Protein AF-A0A9E2VJG4-F1 (afdb_monomer_lite)

Sequence (140 aa):
AIGATWQNNDQSVTFNGAYYEPKDIEEYDPAISARANEEIAQCLAGILQCEISGKPFRILPRELEYYIRHKIQIPRRHADQRHLDRLAKLNQMRLYHRQCMCEESEHGHPGRCKNEFETTYSPERPEKVYCEGCYQKEMI

Secondary structure (DSSP, 8-state):
---PPP----------S-B-----GGGG-TTT-TTHHHHHHHHHHSBEEPTTT--EE---HHHHHHHHHHTPPPPSS-HHHHHHHHHHHSPPS--EEEE-----GGGSSSSS---EEEESS-TTS------HHHHHHH--

Radius of gyration: 25.4 Å; chains: 1; bounding box: 66×21×69 Å

Structure (mmCIF, N/CA/C/O backbone):
data_AF-A0A9E2VJG4-F1
#
_entry.id   AF-A0A9E2VJG4-F1
#
loop_
_atom_site.group_PDB
_atom_site.id
_atom_site.type_symbol
_atom_site.label_atom_id
_atom_site.label_alt_id
_atom_site.label_comp_id
_atom_site.label_asym_id
_atom_site.label_entity_id
_atom_site.label_seq_id
_atom_site.pdbx_PDB_ins_code
_atom_site.Cartn_x
_atom_site.Cartn_y
_atom_site.Cartn_z
_atom_site.occupancy
_atom_site.B_iso_or_equiv
_atom_site.auth_seq_id
_atom_site.auth_comp_id
_atom_site.auth_asym_id
_atom_site.auth_atom_id
_atom_site.pdbx_PDB_model_num
ATOM 1 N N . ALA A 1 1 ? -41.286 6.283 -24.542 1.00 50.28 1 ALA A N 1
ATOM 2 C CA . ALA A 1 1 ? -40.467 6.134 -23.325 1.00 50.28 1 ALA A CA 1
ATOM 3 C C . ALA A 1 1 ? -39.003 6.143 -23.742 1.00 50.28 1 ALA A C 1
ATOM 5 O O . ALA A 1 1 ? -38.571 5.217 -24.415 1.00 50.28 1 ALA A O 1
ATOM 6 N N . ILE A 1 2 ? -38.283 7.229 -23.459 1.00 51.19 2 ILE A N 1
ATOM 7 C CA . ILE A 1 2 ? -36.860 7.380 -23.798 1.00 51.19 2 ILE A CA 1
ATOM 8 C C . ILE A 1 2 ? -36.078 6.725 -22.654 1.00 51.19 2 ILE A C 1
ATOM 10 O O . ILE A 1 2 ? -35.731 7.382 -21.680 1.00 51.19 2 ILE A O 1
ATOM 14 N N . GLY A 1 3 ? -35.934 5.402 -22.704 1.00 56.22 3 GLY A N 1
ATOM 15 C CA . GLY A 1 3 ? -35.221 4.625 -21.691 1.00 56.22 3 GLY A CA 1
ATOM 16 C C . GLY A 1 3 ? -33.911 4.113 -22.266 1.00 56.22 3 GLY A C 1
ATOM 17 O O . GLY A 1 3 ? -33.919 3.147 -23.022 1.00 56.22 3 GLY A O 1
ATOM 18 N N . ALA A 1 4 ? -32.796 4.759 -21.933 1.00 69.75 4 ALA A N 1
ATOM 19 C CA . ALA A 1 4 ? -31.484 4.192 -22.211 1.00 69.75 4 ALA A CA 1
ATOM 20 C C . ALA A 1 4 ? -31.241 3.019 -21.246 1.00 69.75 4 ALA A C 1
ATOM 22 O O . ALA A 1 4 ? -31.274 3.192 -20.029 1.00 69.75 4 ALA A O 1
ATOM 23 N N . THR A 1 5 ? -31.023 1.821 -21.783 1.00 68.81 5 THR A N 1
ATOM 24 C CA . THR A 1 5 ? -30.572 0.650 -21.021 1.00 68.81 5 THR A CA 1
ATOM 25 C C . THR A 1 5 ? -29.056 0.695 -20.876 1.00 68.81 5 THR A C 1
ATOM 27 O O . THR A 1 5 ? -28.357 0.935 -21.863 1.00 68.81 5 THR A O 1
ATOM 30 N N . TRP A 1 6 ? -28.540 0.443 -19.671 1.00 71.19 6 TRP A N 1
ATOM 31 C CA . TRP A 1 6 ? -27.102 0.293 -19.441 1.00 71.19 6 TRP A CA 1
ATOM 32 C C . TRP A 1 6 ? -26.531 -0.776 -20.379 1.00 71.19 6 TRP A C 1
ATOM 34 O O . TRP A 1 6 ? -27.042 -1.895 -20.443 1.00 71.19 6 TRP A O 1
ATOM 44 N N . GLN A 1 7 ? -25.492 -0.425 -21.136 1.00 67.12 7 GLN A N 1
ATOM 45 C CA . GLN A 1 7 ? -24.772 -1.396 -21.949 1.00 67.12 7 GLN A CA 1
ATOM 46 C C . GLN A 1 7 ? -23.822 -2.173 -21.038 1.00 67.12 7 GLN A C 1
ATOM 48 O O . GLN A 1 7 ? -22.851 -1.616 -20.541 1.00 67.12 7 GLN A O 1
ATOM 53 N N . ASN A 1 8 ? -24.077 -3.469 -20.858 1.00 65.50 8 ASN A N 1
ATOM 54 C CA . ASN A 1 8 ? -23.182 -4.390 -20.145 1.00 65.50 8 ASN A CA 1
ATOM 55 C C . ASN A 1 8 ? -21.961 -4.802 -20.990 1.00 65.50 8 ASN A C 1
ATOM 57 O O . ASN A 1 8 ? -21.394 -5.868 -20.766 1.00 65.50 8 ASN A O 1
ATOM 61 N N . ASN A 1 9 ? -21.600 -4.024 -22.014 1.00 62.72 9 ASN A N 1
ATOM 62 C CA . ASN A 1 9 ? -20.463 -4.371 -22.851 1.00 62.72 9 ASN A CA 1
ATOM 63 C C . ASN A 1 9 ? -19.178 -4.012 -22.103 1.00 62.72 9 ASN A C 1
ATOM 65 O O . ASN A 1 9 ? -19.020 -2.868 -21.672 1.00 62.72 9 ASN A O 1
ATOM 69 N N . ASP A 1 10 ? -18.280 -4.981 -21.949 1.00 60.22 10 ASP A N 1
ATOM 70 C CA . ASP A 1 10 ? -16.974 -4.755 -21.343 1.00 60.22 10 ASP A CA 1
ATOM 71 C C . ASP A 1 10 ? -16.143 -3.886 -22.298 1.00 60.22 10 ASP A C 1
ATOM 73 O O . ASP A 1 10 ? -15.583 -4.364 -23.279 1.00 60.22 10 ASP A O 1
ATOM 77 N N . GLN A 1 11 ? -16.103 -2.575 -22.047 1.00 62.44 11 GLN A N 1
ATOM 78 C CA . GLN A 1 11 ? -15.260 -1.621 -22.780 1.00 62.44 11 GLN A CA 1
ATOM 79 C C . GLN A 1 11 ? -13.803 -1.680 -22.293 1.00 62.44 11 GLN A C 1
ATOM 81 O O . GLN A 1 11 ? -13.097 -0.667 -22.291 1.00 62.44 11 GLN A O 1
ATOM 86 N N . SER A 1 12 ? -13.353 -2.842 -21.816 1.00 64.31 12 SER A N 1
ATOM 87 C CA . SER A 1 12 ? -11.988 -3.008 -21.349 1.00 64.31 12 SER A CA 1
ATOM 88 C C . SER A 1 12 ? -11.013 -2.778 -22.504 1.00 64.31 12 SER A C 1
ATOM 90 O O . SER A 1 12 ? -11.211 -3.205 -23.642 1.00 64.31 12 SER A O 1
ATOM 92 N N . VAL A 1 13 ? -9.948 -2.032 -22.217 1.00 70.56 13 VAL A N 1
ATOM 93 C CA . VAL A 1 13 ? -8.903 -1.758 -23.201 1.00 70.56 13 VAL A CA 1
ATOM 94 C C . VAL A 1 13 ? -8.193 -3.073 -23.508 1.00 70.56 13 VAL A C 1
ATOM 96 O O . VAL A 1 13 ? -7.526 -3.644 -22.646 1.00 70.56 13 VAL A O 1
ATOM 99 N N . THR A 1 14 ? -8.317 -3.557 -24.741 1.00 70.44 14 THR A N 1
ATOM 100 C CA . THR A 1 14 ? -7.569 -4.727 -25.202 1.00 70.44 14 THR A CA 1
ATOM 101 C C . THR A 1 14 ? -6.122 -4.328 -25.458 1.00 70.44 14 THR A C 1
ATOM 103 O O . THR A 1 14 ? -5.835 -3.521 -26.347 1.00 70.44 14 THR A O 1
ATOM 106 N N . PHE A 1 15 ? -5.195 -4.888 -24.686 1.00 75.31 15 PHE A N 1
ATOM 107 C CA . PHE A 1 15 ? -3.769 -4.690 -24.906 1.00 75.31 15 PHE A CA 1
ATOM 108 C C . PHE A 1 15 ? -3.250 -5.744 -25.883 1.00 75.31 15 PHE A C 1
ATOM 110 O O . PHE A 1 15 ? -3.295 -6.935 -25.596 1.00 75.31 15 PHE A O 1
ATOM 117 N N . ASN A 1 16 ? -2.714 -5.293 -27.014 1.00 76.56 16 ASN A N 1
ATOM 118 C CA . ASN A 1 16 ? -2.006 -6.151 -27.960 1.00 76.56 16 ASN A CA 1
ATOM 119 C C . ASN A 1 16 ? -0.495 -5.967 -27.750 1.00 76.56 16 ASN A C 1
ATOM 121 O O . ASN A 1 16 ? -0.009 -4.831 -27.784 1.00 76.56 16 ASN A O 1
ATOM 125 N N . GLY A 1 17 ? 0.244 -7.053 -27.507 1.00 79.94 17 GLY A N 1
ATOM 126 C CA . GLY A 1 17 ? 1.702 -7.017 -27.353 1.00 79.94 17 GLY A CA 1
ATOM 127 C C . GLY A 1 17 ? 2.278 -8.195 -26.567 1.00 79.94 17 GLY A C 1
ATOM 128 O O . GLY A 1 17 ? 1.542 -9.054 -26.086 1.00 79.94 17 GLY A O 1
ATOM 129 N N . ALA A 1 18 ? 3.606 -8.221 -26.446 1.00 87.00 18 ALA A N 1
ATOM 130 C CA . ALA A 1 18 ? 4.310 -9.194 -25.620 1.00 87.00 18 ALA A CA 1
ATOM 131 C C . ALA A 1 18 ? 4.220 -8.823 -24.133 1.00 87.00 18 ALA A C 1
ATOM 133 O O . ALA A 1 18 ? 4.273 -7.642 -23.766 1.00 87.00 18 ALA A O 1
ATOM 134 N N . TYR A 1 19 ? 4.108 -9.845 -23.285 1.00 90.31 19 TYR A N 1
ATOM 135 C CA . TYR A 1 19 ? 4.235 -9.672 -21.846 1.00 90.31 19 TYR A CA 1
ATOM 136 C C . TYR A 1 19 ? 5.697 -9.438 -21.472 1.00 90.31 19 TYR A C 1
ATOM 138 O O . TYR A 1 19 ? 6.599 -10.061 -22.033 1.00 90.31 19 TYR A O 1
ATOM 146 N N . TYR A 1 20 ? 5.912 -8.528 -20.533 1.00 91.38 20 TYR A N 1
ATOM 147 C CA . TYR A 1 20 ? 7.212 -8.216 -19.963 1.00 91.38 20 TYR A CA 1
ATOM 148 C C . TYR A 1 20 ? 7.180 -8.533 -18.471 1.00 91.38 20 TYR A C 1
ATOM 150 O O . TYR A 1 20 ? 6.199 -8.226 -17.793 1.00 91.38 20 TYR A O 1
ATOM 158 N N . GLU A 1 21 ? 8.247 -9.140 -17.963 1.00 90.62 21 GLU A N 1
ATOM 159 C CA . GLU A 1 21 ? 8.424 -9.364 -16.532 1.00 90.62 21 GLU A CA 1
ATOM 160 C C . GLU A 1 21 ? 9.332 -8.267 -15.968 1.00 90.62 21 GLU A C 1
ATOM 162 O O . GLU A 1 21 ? 10.448 -8.087 -16.461 1.00 90.62 21 GLU A O 1
ATOM 167 N N . PRO A 1 22 ? 8.868 -7.499 -14.966 1.00 90.00 22 PRO A N 1
ATOM 168 C CA . PRO A 1 22 ? 9.659 -6.421 -14.400 1.00 90.00 22 PRO A CA 1
ATOM 169 C C . PRO A 1 22 ? 10.830 -6.997 -13.601 1.00 90.00 22 PRO A C 1
ATOM 171 O O . PRO A 1 22 ? 10.643 -7.858 -12.736 1.00 90.00 22 PRO A O 1
ATOM 174 N N . LYS A 1 23 ? 12.028 -6.491 -13.887 1.00 91.50 23 LYS A N 1
ATOM 175 C CA . LYS A 1 23 ? 13.270 -6.832 -13.195 1.00 91.50 23 LYS A CA 1
ATOM 176 C C . LYS A 1 23 ? 13.467 -5.962 -11.954 1.00 91.50 23 LYS A C 1
ATOM 178 O O . LYS A 1 23 ? 12.606 -5.145 -11.618 1.00 91.50 23 LYS A O 1
ATOM 183 N N . ASP A 1 24 ? 14.592 -6.151 -11.268 1.00 92.38 24 ASP A N 1
ATOM 184 C CA . ASP A 1 24 ? 14.950 -5.295 -10.140 1.00 92.38 24 ASP A CA 1
ATOM 185 C C . ASP A 1 24 ? 15.193 -3.850 -10.597 1.00 92.38 24 ASP A C 1
ATOM 187 O O . ASP A 1 24 ? 15.709 -3.609 -11.692 1.00 92.38 24 ASP A O 1
ATOM 191 N N . ILE A 1 25 ? 14.816 -2.882 -9.759 1.00 92.62 25 ILE A N 1
ATOM 192 C CA . ILE A 1 25 ? 14.936 -1.457 -10.076 1.00 92.62 25 ILE A CA 1
ATOM 193 C C . ILE A 1 25 ? 16.371 -1.037 -10.427 1.00 92.62 25 ILE A C 1
ATOM 195 O O . ILE A 1 25 ? 16.551 -0.134 -11.243 1.00 92.62 25 ILE A O 1
ATOM 199 N N . GLU A 1 26 ? 17.381 -1.704 -9.861 1.00 90.06 26 GLU A N 1
ATOM 200 C CA . GLU A 1 26 ? 18.795 -1.419 -10.124 1.00 90.06 26 GLU A CA 1
ATOM 201 C C . GLU A 1 26 ? 19.184 -1.637 -11.595 1.00 90.06 26 GLU A C 1
ATOM 203 O O . GLU A 1 26 ? 20.055 -0.938 -12.115 1.00 90.06 26 GLU A O 1
ATOM 208 N N . GLU A 1 27 ? 18.510 -2.549 -12.306 1.00 91.69 27 GLU A N 1
ATOM 209 C CA . GLU A 1 27 ? 18.785 -2.806 -13.724 1.00 91.69 27 GLU A CA 1
ATOM 210 C C . GLU A 1 27 ? 18.347 -1.650 -14.630 1.00 91.69 27 GLU A C 1
ATOM 212 O O . GLU A 1 27 ? 18.896 -1.491 -15.722 1.00 91.69 27 GLU A O 1
ATOM 217 N N . TYR A 1 28 ? 17.407 -0.818 -14.175 1.00 89.94 28 TYR A N 1
ATOM 218 C CA . TYR A 1 28 ? 16.872 0.317 -14.927 1.00 89.94 28 TYR A CA 1
ATOM 219 C C . TYR A 1 28 ? 17.594 1.637 -14.636 1.00 89.94 28 TYR A C 1
ATOM 221 O O . TYR A 1 28 ? 17.275 2.638 -15.273 1.00 89.94 28 TYR A O 1
ATOM 229 N N . ASP A 1 29 ? 18.541 1.680 -13.694 1.00 90.81 29 ASP A N 1
ATOM 230 C CA . ASP A 1 29 ? 19.288 2.902 -13.382 1.00 90.81 29 ASP A CA 1
ATOM 231 C C . ASP A 1 29 ? 20.493 3.066 -14.335 1.00 90.81 29 ASP A C 1
ATOM 233 O O . ASP A 1 29 ? 21.427 2.256 -14.278 1.00 90.81 29 ASP A O 1
ATOM 237 N N . PRO A 1 30 ? 20.538 4.122 -15.179 1.00 88.81 30 PRO A N 1
ATOM 238 C CA . PRO A 1 30 ? 21.663 4.372 -16.083 1.00 88.81 30 PRO A CA 1
ATOM 239 C C . PRO A 1 30 ? 23.001 4.606 -15.376 1.00 88.81 30 PRO A C 1
ATOM 241 O O . PRO A 1 30 ? 24.049 4.487 -16.009 1.00 88.81 30 PRO A O 1
ATOM 244 N N . ALA A 1 31 ? 22.991 4.967 -14.089 1.00 87.69 31 ALA A N 1
ATOM 245 C CA . ALA A 1 31 ? 24.212 5.135 -13.308 1.00 87.69 31 ALA A CA 1
ATOM 246 C C . ALA A 1 31 ? 24.824 3.796 -12.866 1.00 87.69 31 ALA A C 1
ATOM 248 O O . ALA A 1 31 ? 26.018 3.742 -12.572 1.00 87.69 31 ALA A O 1
ATOM 249 N N . ILE A 1 32 ? 24.018 2.731 -12.804 1.00 86.69 32 ILE A N 1
ATOM 250 C CA . ILE A 1 32 ? 24.416 1.421 -12.274 1.00 86.69 32 ILE A CA 1
ATOM 251 C C . ILE A 1 32 ? 24.628 0.423 -13.413 1.00 86.69 32 ILE A C 1
ATOM 253 O O . ILE A 1 32 ? 25.643 -0.276 -13.440 1.00 86.69 32 ILE A O 1
ATOM 257 N N . SER A 1 33 ? 23.697 0.356 -14.369 1.00 87.69 33 SER A N 1
ATOM 258 C CA . SER A 1 33 ? 23.714 -0.648 -15.433 1.00 87.69 33 SER A CA 1
ATOM 259 C C . SER A 1 33 ? 23.976 -0.014 -16.807 1.00 87.69 33 SER A C 1
ATOM 261 O O . SER A 1 33 ? 23.341 0.955 -17.220 1.00 87.69 33 SER A O 1
ATOM 263 N N . ALA A 1 34 ? 24.902 -0.600 -17.576 1.00 87.44 34 ALA A N 1
ATOM 264 C CA . ALA A 1 34 ? 25.181 -0.159 -18.949 1.00 87.44 34 ALA A CA 1
ATOM 265 C C . ALA A 1 34 ? 24.013 -0.444 -19.916 1.00 87.44 34 ALA A C 1
ATOM 267 O O . ALA A 1 34 ? 23.919 0.174 -20.975 1.00 87.44 34 ALA A O 1
ATOM 268 N N . ARG A 1 35 ? 23.127 -1.385 -19.557 1.00 88.75 35 ARG A N 1
ATOM 269 C CA . ARG A 1 35 ? 21.977 -1.819 -20.369 1.00 88.75 35 ARG A CA 1
ATOM 270 C C . ARG A 1 35 ? 20.656 -1.163 -19.954 1.00 88.75 35 ARG A C 1
ATOM 272 O O . ARG A 1 35 ? 19.630 -1.467 -20.555 1.00 88.75 35 ARG A O 1
ATOM 279 N N . ALA A 1 36 ? 20.676 -0.228 -19.000 1.00 91.06 36 ALA A N 1
ATOM 280 C CA . ALA A 1 36 ? 19.483 0.421 -18.455 1.00 91.06 36 ALA A CA 1
ATOM 281 C C . ALA A 1 36 ? 18.549 0.970 -19.538 1.00 91.06 36 ALA A C 1
ATOM 283 O O . ALA A 1 36 ? 17.342 0.760 -19.494 1.00 91.06 36 ALA A O 1
ATOM 284 N N . ASN A 1 37 ? 19.106 1.625 -20.559 1.00 90.81 37 ASN A N 1
ATOM 285 C CA . ASN A 1 37 ? 18.315 2.229 -21.632 1.00 90.81 37 ASN A CA 1
ATOM 286 C C . ASN A 1 37 ? 17.563 1.189 -22.484 1.00 90.81 37 ASN A C 1
ATOM 288 O O . ASN A 1 37 ? 16.445 1.458 -22.925 1.00 90.81 37 ASN A O 1
ATOM 292 N N . GLU A 1 38 ? 18.151 0.006 -22.702 1.00 91.94 38 GLU A N 1
ATOM 293 C CA . GLU A 1 38 ? 17.496 -1.098 -23.419 1.00 91.94 3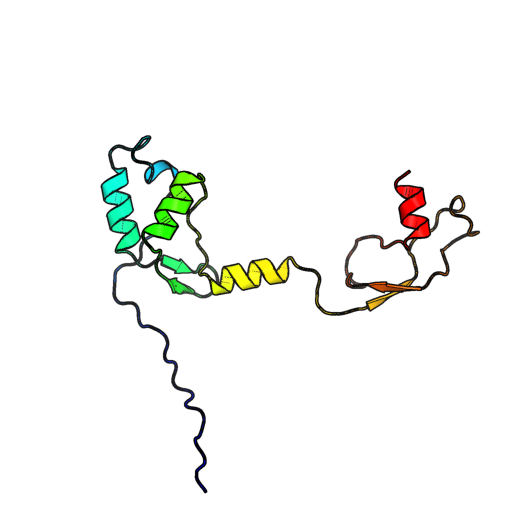8 GLU A CA 1
ATOM 294 C C . GLU A 1 38 ? 16.323 -1.643 -22.597 1.00 91.94 38 GLU A C 1
ATOM 296 O O . GLU A 1 38 ? 15.224 -1.819 -23.120 1.00 91.94 38 GLU A O 1
ATOM 301 N N . GLU A 1 39 ? 16.542 -1.855 -21.298 1.00 91.62 39 GLU A N 1
ATOM 302 C CA . GLU A 1 39 ? 15.536 -2.382 -20.371 1.00 91.62 39 GLU A CA 1
ATOM 303 C C . GLU A 1 39 ? 14.384 -1.400 -20.149 1.00 91.62 39 GLU A C 1
ATOM 305 O O . GLU A 1 39 ? 13.220 -1.798 -20.158 1.00 91.62 39 GLU A O 1
ATOM 310 N N . ILE A 1 40 ? 14.680 -0.102 -20.032 1.00 93.00 40 ILE A N 1
ATOM 311 C CA . ILE A 1 40 ? 13.671 0.962 -19.979 1.00 93.00 40 ILE A CA 1
ATOM 312 C C . ILE A 1 40 ? 12.794 0.917 -21.235 1.00 93.00 40 ILE A C 1
ATOM 314 O O . ILE A 1 40 ? 11.567 0.927 -21.133 1.00 93.00 40 ILE A O 1
ATOM 318 N N . ALA A 1 41 ? 13.401 0.838 -22.424 1.00 92.94 41 ALA A N 1
ATOM 319 C CA . ALA A 1 41 ? 12.655 0.786 -23.678 1.00 92.94 41 ALA A CA 1
ATOM 320 C C . ALA A 1 41 ? 11.767 -0.469 -23.769 1.00 92.94 41 ALA A C 1
ATOM 322 O O . ALA A 1 41 ? 10.608 -0.374 -24.177 1.00 92.94 41 ALA A O 1
ATOM 323 N N . GLN A 1 42 ? 12.278 -1.628 -23.339 1.00 92.44 42 GLN A N 1
ATOM 324 C CA . GLN A 1 42 ? 11.512 -2.876 -23.290 1.00 92.44 42 GLN A CA 1
ATOM 325 C C . GLN A 1 42 ? 10.359 -2.809 -22.283 1.00 92.44 42 GLN A C 1
ATOM 327 O O . GLN A 1 42 ? 9.243 -3.202 -22.615 1.00 92.44 42 GLN A O 1
ATOM 332 N N . CYS A 1 43 ? 10.593 -2.257 -21.092 1.00 91.94 43 CYS A N 1
ATOM 333 C CA . CYS A 1 43 ? 9.575 -2.100 -20.056 1.00 91.94 43 CYS A CA 1
ATOM 334 C C . CYS A 1 43 ? 8.425 -1.188 -20.510 1.00 91.94 43 CYS A C 1
ATOM 336 O O . CYS A 1 43 ? 7.258 -1.513 -20.298 1.00 91.94 43 CYS A O 1
ATOM 338 N N . LEU A 1 44 ? 8.740 -0.076 -21.184 1.00 92.19 44 LEU A N 1
ATOM 339 C CA . LEU A 1 44 ? 7.735 0.870 -21.683 1.00 92.19 44 LEU A CA 1
ATOM 340 C C . LEU A 1 44 ? 6.939 0.328 -22.881 1.00 92.19 44 LEU A C 1
ATOM 342 O O . LEU A 1 44 ? 5.770 0.679 -23.049 1.00 92.19 44 LEU A O 1
ATOM 346 N N . ALA A 1 45 ? 7.550 -0.516 -23.716 1.00 91.75 45 ALA A N 1
ATOM 347 C CA . ALA A 1 45 ? 6.862 -1.182 -24.823 1.00 91.75 45 ALA A CA 1
ATOM 348 C C . ALA A 1 45 ? 6.036 -2.399 -24.362 1.00 91.75 45 ALA A C 1
ATOM 350 O O . ALA A 1 45 ? 5.012 -2.733 -24.968 1.00 91.75 45 ALA A O 1
ATOM 351 N N . GLY A 1 46 ? 6.493 -3.064 -23.301 1.00 90.94 46 GLY A N 1
ATOM 352 C CA . GLY A 1 46 ? 5.920 -4.286 -22.759 1.00 90.94 46 GLY A CA 1
ATOM 353 C C . GLY A 1 46 ? 4.569 -4.099 -22.074 1.00 90.94 46 GLY A C 1
ATOM 354 O O . GLY A 1 46 ? 4.150 -3.000 -21.706 1.00 90.94 46 GLY A O 1
ATOM 355 N N . ILE A 1 47 ? 3.859 -5.213 -21.906 1.00 92.25 47 ILE A N 1
ATOM 356 C CA . ILE A 1 47 ? 2.640 -5.288 -21.096 1.00 92.25 47 ILE A CA 1
ATOM 357 C C . ILE A 1 47 ? 2.960 -6.066 -19.825 1.00 92.25 47 ILE A C 1
ATOM 359 O O . ILE A 1 47 ? 3.476 -7.177 -19.884 1.00 92.25 47 ILE A O 1
ATOM 363 N N . LEU A 1 48 ? 2.619 -5.503 -18.673 1.00 92.19 48 LEU A N 1
ATOM 364 C CA . LEU A 1 48 ? 2.751 -6.171 -17.384 1.00 92.19 48 LEU A CA 1
ATOM 365 C C . LEU A 1 48 ? 1.447 -6.892 -17.054 1.00 92.19 48 LEU A C 1
ATOM 367 O O . LEU A 1 48 ? 0.355 -6.388 -17.329 1.00 92.19 48 LEU A O 1
ATOM 371 N N . GLN A 1 49 ? 1.551 -8.059 -16.428 1.00 92.31 49 GLN A N 1
ATOM 372 C CA . GLN A 1 49 ? 0.393 -8.801 -15.947 1.00 92.31 49 GLN A CA 1
ATOM 373 C C . GLN A 1 49 ? 0.247 -8.635 -14.436 1.00 92.31 49 GLN A C 1
ATOM 375 O O . GLN A 1 49 ? 1.212 -8.741 -13.685 1.00 92.31 49 GLN A O 1
ATOM 380 N N . CYS A 1 50 ? -0.976 -8.375 -13.973 1.00 92.56 50 CYS A N 1
ATOM 381 C CA . CYS A 1 50 ? -1.246 -8.337 -12.544 1.00 92.56 50 CYS A CA 1
ATOM 382 C C . CYS A 1 50 ? -1.252 -9.748 -11.937 1.00 92.56 50 CYS A C 1
ATOM 384 O O . CYS A 1 50 ? -2.055 -10.577 -12.351 1.00 92.56 50 CYS A O 1
ATOM 386 N N . GLU A 1 51 ? -0.472 -9.964 -10.874 1.00 92.00 51 GLU A N 1
ATOM 387 C CA . GLU A 1 51 ? -0.381 -11.262 -10.171 1.00 92.00 51 GLU A CA 1
ATOM 388 C C . GLU A 1 51 ? -1.726 -11.792 -9.634 1.00 92.00 51 GLU A C 1
ATOM 390 O O . GLU A 1 51 ? -1.950 -12.995 -9.613 1.00 92.00 51 GLU A O 1
ATOM 395 N N . ILE A 1 52 ? -2.626 -10.906 -9.185 1.00 91.50 52 ILE A N 1
ATOM 396 C CA . ILE A 1 52 ? -3.891 -11.299 -8.530 1.00 91.50 52 ILE A CA 1
ATOM 397 C C . ILE A 1 52 ? -5.031 -11.420 -9.541 1.00 91.50 52 ILE A C 1
ATOM 399 O O . ILE A 1 52 ? -5.748 -12.412 -9.580 1.00 91.50 52 ILE A O 1
ATOM 403 N N . SER A 1 53 ? -5.232 -10.371 -10.337 1.00 88.62 53 SER A N 1
ATOM 404 C CA . SER A 1 53 ? -6.396 -10.270 -11.231 1.00 88.62 53 SER A CA 1
ATOM 405 C C . SER A 1 53 ? -6.142 -10.805 -12.639 1.00 88.62 53 SER A C 1
ATOM 407 O O . SER A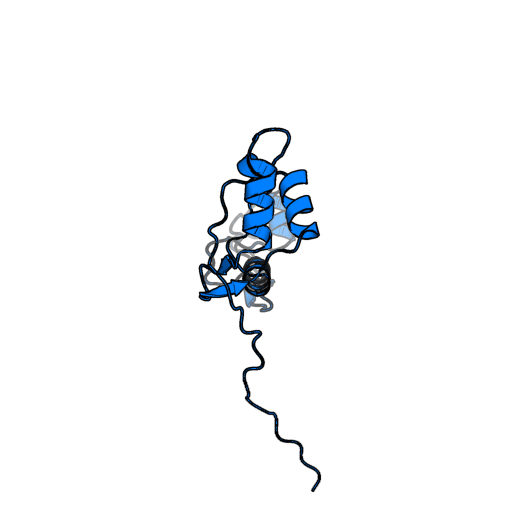 1 53 ? -7.078 -10.882 -13.428 1.00 88.62 53 SER A O 1
ATOM 409 N N . GLY A 1 54 ? -4.881 -11.063 -13.005 1.00 88.75 54 GLY A N 1
ATOM 410 C CA . GLY A 1 54 ? -4.480 -11.398 -14.374 1.00 88.75 54 GLY A CA 1
ATOM 411 C C . GLY A 1 54 ? -4.643 -10.258 -15.387 1.00 88.75 54 GLY A C 1
ATOM 412 O O . GLY A 1 54 ? -4.268 -10.428 -16.546 1.00 88.75 54 GLY A O 1
ATOM 413 N N . LYS A 1 55 ? -5.175 -9.095 -14.975 1.00 88.94 55 LYS A N 1
ATOM 414 C CA . LYS A 1 55 ? -5.421 -7.957 -15.866 1.00 88.94 55 LYS A CA 1
ATOM 415 C C . LYS A 1 55 ? -4.101 -7.386 -16.403 1.00 88.94 55 LYS A C 1
ATOM 417 O O . LYS A 1 55 ? -3.188 -7.147 -15.602 1.00 88.94 55 LYS A O 1
ATOM 422 N N . PRO A 1 56 ? -4.001 -7.142 -17.721 1.00 91.75 56 PRO A N 1
ATOM 423 C CA . PRO A 1 56 ? -2.858 -6.459 -18.310 1.00 91.75 56 PRO A CA 1
ATOM 424 C C . PRO A 1 56 ? -2.853 -4.971 -17.937 1.00 91.75 56 PRO A C 1
ATOM 426 O O . PRO A 1 56 ? -3.901 -4.328 -17.885 1.00 91.75 56 PRO A O 1
ATOM 429 N N . PHE A 1 57 ? -1.670 -4.413 -17.696 1.00 91.56 57 PHE A N 1
ATOM 430 C CA . PHE A 1 57 ? -1.464 -2.980 -17.504 1.00 91.56 57 PHE A CA 1
ATOM 431 C C . PHE A 1 57 ? -0.105 -2.546 -18.063 1.00 91.56 57 PHE A C 1
ATOM 433 O O . PHE A 1 57 ? 0.776 -3.366 -18.316 1.00 91.56 57 PHE A O 1
ATOM 440 N N . ARG A 1 58 ? 0.064 -1.242 -18.285 1.00 91.62 58 ARG A N 1
ATOM 441 C CA . ARG A 1 58 ? 1.318 -0.641 -18.760 1.00 91.62 58 ARG A CA 1
ATOM 442 C C . ARG A 1 58 ? 1.793 0.421 -17.783 1.00 91.62 58 ARG A C 1
ATOM 444 O O . ARG A 1 58 ? 0.974 1.017 -17.087 1.00 91.62 58 ARG A O 1
ATOM 451 N N . ILE A 1 59 ? 3.101 0.646 -17.764 1.00 92.88 59 ILE A N 1
ATOM 452 C CA . ILE A 1 59 ? 3.737 1.721 -17.002 1.00 92.88 59 ILE A CA 1
ATOM 453 C C . ILE A 1 59 ? 4.030 2.882 -17.938 1.00 92.88 59 ILE A C 1
ATOM 455 O O . ILE A 1 59 ? 4.482 2.695 -19.067 1.00 92.88 59 ILE A O 1
ATOM 459 N N . LEU A 1 60 ? 3.768 4.093 -17.463 1.00 93.44 60 LEU A N 1
ATOM 460 C CA . LEU A 1 60 ? 4.079 5.313 -18.189 1.00 93.44 60 LEU A CA 1
ATOM 461 C C . LEU A 1 60 ? 5.546 5.722 -17.971 1.00 93.44 60 LEU A C 1
ATOM 463 O O . LEU A 1 60 ? 6.088 5.510 -16.886 1.00 93.44 60 LEU A O 1
ATOM 467 N N . PRO A 1 61 ? 6.178 6.425 -18.930 1.00 94.75 61 PRO A N 1
ATOM 468 C CA . PRO A 1 61 ? 7.560 6.895 -18.785 1.00 94.75 61 PRO A CA 1
ATOM 469 C C . PRO A 1 61 ? 7.803 7.710 -17.509 1.00 94.75 61 PRO A C 1
ATOM 471 O O . PRO A 1 61 ? 8.800 7.519 -16.819 1.00 94.75 61 PRO A O 1
ATOM 474 N N . ARG A 1 62 ? 6.845 8.572 -17.147 1.00 95.81 62 ARG A N 1
ATOM 475 C CA . ARG A 1 62 ? 6.910 9.388 -15.926 1.00 95.81 62 ARG A CA 1
ATOM 476 C C . ARG A 1 62 ? 6.813 8.548 -14.647 1.00 95.81 62 ARG A C 1
ATOM 478 O O . ARG A 1 62 ? 7.417 8.900 -13.640 1.00 95.81 62 ARG A O 1
ATOM 485 N N . GLU A 1 63 ? 6.043 7.461 -14.669 1.00 94.62 63 GLU A N 1
ATOM 486 C CA . GLU A 1 63 ? 5.948 6.545 -13.527 1.00 94.62 63 GLU A CA 1
ATOM 487 C C . GLU A 1 63 ? 7.260 5.776 -13.348 1.00 94.62 63 GLU A C 1
ATOM 489 O O . GLU A 1 63 ? 7.748 5.655 -12.228 1.00 94.62 63 GLU A O 1
ATOM 494 N N . LEU A 1 64 ? 7.868 5.321 -14.448 1.00 94.75 64 LEU A N 1
ATOM 495 C CA . LEU A 1 64 ? 9.154 4.629 -14.417 1.00 94.75 64 LEU A CA 1
ATOM 496 C C . LEU A 1 64 ? 10.282 5.531 -13.894 1.00 94.75 64 LEU A C 1
ATOM 498 O O . LEU A 1 64 ? 11.035 5.118 -13.018 1.00 94.75 64 LEU A O 1
ATOM 502 N N . GLU A 1 65 ? 10.346 6.786 -14.351 1.00 94.56 65 GLU A N 1
ATOM 503 C CA . GLU A 1 65 ? 11.301 7.780 -13.837 1.00 94.56 65 GLU A CA 1
ATOM 504 C C . GLU A 1 65 ? 11.160 7.974 -12.317 1.00 94.56 65 GLU A C 1
ATOM 506 O O . GLU A 1 65 ? 12.156 8.059 -11.595 1.00 94.56 65 GLU A O 1
ATOM 511 N N . TYR A 1 66 ? 9.921 8.006 -11.816 1.00 95.81 66 TYR A N 1
ATOM 512 C CA . TYR A 1 66 ? 9.643 8.100 -10.385 1.00 95.81 66 TYR A CA 1
ATOM 513 C C . TYR A 1 66 ? 10.167 6.874 -9.622 1.00 95.81 66 TYR A C 1
ATOM 515 O O . TYR A 1 66 ? 10.825 7.032 -8.592 1.00 95.81 66 TYR A O 1
ATOM 523 N N . TYR A 1 67 ? 9.922 5.662 -10.129 1.00 94.81 67 TYR A N 1
ATOM 524 C CA . TYR A 1 67 ? 10.402 4.430 -9.498 1.00 94.81 67 TYR A CA 1
ATOM 525 C C . TYR A 1 67 ? 11.929 4.384 -9.408 1.00 94.81 67 TYR A C 1
ATOM 527 O O . TYR A 1 67 ? 12.461 4.111 -8.331 1.00 94.81 67 TYR A O 1
ATOM 535 N N . ILE A 1 68 ? 12.623 4.756 -10.488 1.00 93.69 68 ILE A N 1
ATOM 536 C CA . ILE A 1 68 ? 14.091 4.804 -10.535 1.00 93.69 68 ILE A CA 1
ATOM 537 C C . ILE A 1 68 ? 14.622 5.838 -9.534 1.00 93.69 68 ILE A C 1
ATOM 539 O O . ILE A 1 68 ? 15.438 5.512 -8.673 1.00 93.69 68 ILE A O 1
ATOM 543 N N . ARG A 1 69 ? 14.103 7.076 -9.567 1.00 94.38 69 ARG A N 1
ATOM 544 C CA . ARG A 1 69 ? 14.562 8.167 -8.687 1.00 94.38 69 ARG A CA 1
ATOM 545 C C . ARG A 1 69 ? 14.422 7.831 -7.203 1.00 94.38 69 ARG A C 1
ATOM 547 O O . ARG A 1 69 ? 15.271 8.220 -6.404 1.00 94.38 69 ARG A O 1
ATOM 554 N N . HIS A 1 70 ?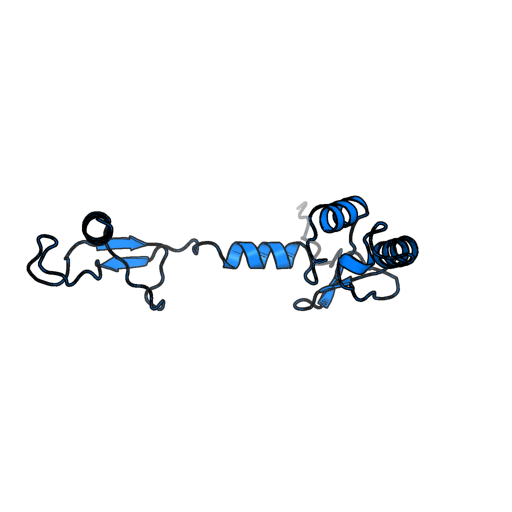 13.345 7.146 -6.832 1.00 95.38 70 HIS A N 1
ATOM 555 C CA . HIS A 1 70 ? 13.062 6.796 -5.443 1.00 95.38 70 HIS A CA 1
ATOM 556 C C . HIS A 1 70 ? 13.567 5.405 -5.040 1.00 95.38 70 HIS A C 1
ATOM 558 O O . HIS A 1 70 ? 13.358 5.017 -3.891 1.00 95.38 70 HIS A O 1
ATOM 564 N N . LYS A 1 71 ? 14.235 4.670 -5.943 1.00 93.56 71 LYS A N 1
ATOM 565 C CA . LYS A 1 71 ? 14.687 3.284 -5.725 1.00 93.56 71 LYS A CA 1
ATOM 566 C C . LYS A 1 71 ? 13.550 2.372 -5.252 1.00 93.56 71 LYS A C 1
ATOM 568 O O . LYS A 1 71 ? 13.712 1.547 -4.355 1.00 93.56 71 LYS A O 1
ATOM 573 N N . ILE A 1 72 ? 12.365 2.570 -5.829 1.00 94.06 72 ILE A N 1
ATOM 574 C CA . ILE A 1 72 ? 11.161 1.796 -5.528 1.00 94.06 72 ILE A CA 1
ATOM 575 C C . ILE A 1 72 ? 10.989 0.752 -6.623 1.00 94.06 72 ILE A C 1
ATOM 577 O O . ILE A 1 72 ? 11.019 1.075 -7.806 1.00 94.06 72 ILE A O 1
ATOM 581 N N . GLN A 1 73 ? 10.748 -0.491 -6.219 1.00 93.50 73 GLN A N 1
ATOM 582 C CA . GLN A 1 73 ? 10.503 -1.588 -7.146 1.00 93.50 73 GLN A CA 1
ATOM 583 C C . GLN A 1 73 ? 9.250 -1.352 -7.995 1.00 93.50 73 GLN A C 1
ATOM 585 O O . GLN A 1 73 ? 8.233 -0.828 -7.523 1.00 93.50 73 GLN A O 1
ATOM 590 N N . ILE A 1 74 ? 9.319 -1.795 -9.248 1.00 93.81 74 ILE A N 1
ATOM 591 C CA . ILE A 1 74 ? 8.209 -1.708 -10.192 1.00 93.81 74 ILE A CA 1
ATOM 592 C C . ILE A 1 74 ? 7.006 -2.509 -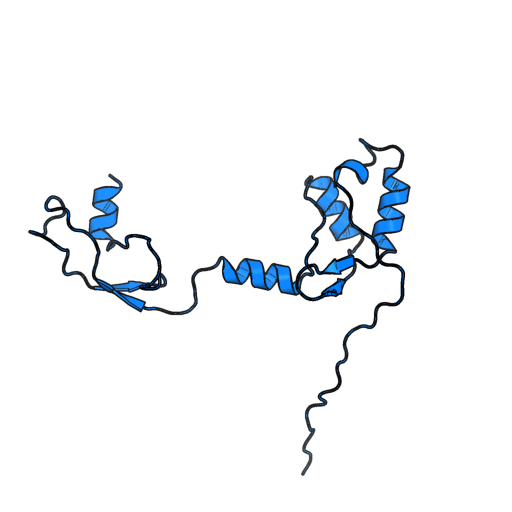9.653 1.00 93.81 74 ILE A C 1
ATOM 594 O O . ILE A 1 74 ? 7.158 -3.655 -9.217 1.00 93.81 74 ILE A O 1
ATOM 598 N N . PRO A 1 75 ? 5.784 -1.945 -9.662 1.00 93.69 75 PRO A N 1
ATOM 599 C CA . PRO A 1 75 ? 4.617 -2.644 -9.145 1.00 93.69 75 PRO A CA 1
ATOM 600 C C . PRO A 1 75 ? 4.253 -3.859 -10.005 1.00 93.69 75 PRO A C 1
ATOM 602 O O . PRO A 1 75 ? 4.066 -3.748 -11.211 1.00 93.69 75 PRO A O 1
ATOM 605 N N . ARG A 1 76 ? 4.020 -5.002 -9.352 1.00 93.00 76 ARG A N 1
ATOM 606 C CA . ARG A 1 76 ? 3.489 -6.231 -9.981 1.00 93.00 76 ARG A CA 1
ATOM 607 C C . ARG A 1 76 ? 1.958 -6.311 -9.996 1.00 93.00 76 ARG A C 1
ATOM 609 O O . ARG A 1 76 ? 1.351 -7.228 -10.544 1.00 93.00 76 ARG A O 1
ATOM 616 N N . ARG A 1 77 ? 1.306 -5.341 -9.353 1.00 94.19 77 ARG A N 1
ATOM 617 C CA . ARG A 1 77 ? -0.152 -5.210 -9.269 1.00 94.19 77 ARG A CA 1
ATOM 618 C C . ARG A 1 77 ? -0.586 -3.949 -10.006 1.00 94.19 77 ARG A C 1
ATOM 620 O O . ARG A 1 77 ? 0.031 -2.894 -9.844 1.00 94.19 77 ARG A O 1
ATOM 627 N N . HIS A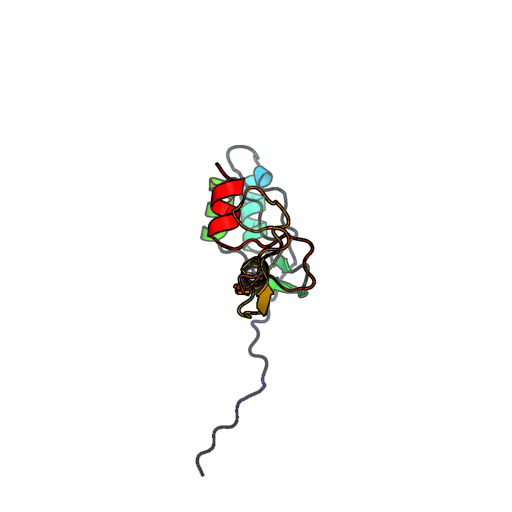 1 78 ? -1.673 -4.049 -10.767 1.00 92.75 78 HIS A N 1
ATOM 628 C CA . HIS A 1 78 ? -2.245 -2.900 -11.469 1.00 92.75 78 HIS A CA 1
ATOM 629 C C . HIS A 1 78 ? -2.785 -1.847 -10.482 1.00 92.75 78 HIS A C 1
ATOM 631 O O . HIS A 1 78 ? -2.929 -2.106 -9.283 1.00 92.75 78 HIS A O 1
ATOM 637 N N . ALA A 1 79 ? -3.063 -0.639 -10.978 1.00 92.31 79 ALA A N 1
ATOM 638 C CA . ALA A 1 79 ? -3.422 0.514 -10.150 1.00 92.31 79 ALA A CA 1
ATOM 639 C C . ALA A 1 79 ? -4.635 0.265 -9.234 1.00 92.31 79 ALA A C 1
ATOM 641 O O . ALA A 1 79 ? -4.544 0.566 -8.042 1.00 92.31 79 ALA A O 1
ATOM 642 N N . ASP A 1 80 ? -5.711 -0.338 -9.749 1.00 91.94 80 ASP A N 1
ATOM 643 C CA . ASP A 1 80 ? -6.922 -0.593 -8.957 1.00 91.94 80 ASP A CA 1
ATOM 644 C C . ASP A 1 80 ? -6.670 -1.634 -7.869 1.00 91.94 80 ASP A C 1
ATOM 646 O O . ASP A 1 80 ? -7.019 -1.398 -6.717 1.00 91.94 80 ASP A O 1
ATOM 650 N N . GLN A 1 81 ? -5.974 -2.736 -8.173 1.00 94.06 81 GLN A N 1
ATOM 651 C CA . GLN A 1 81 ? -5.595 -3.698 -7.135 1.00 94.06 81 GLN A CA 1
ATOM 652 C C . GLN A 1 81 ? -4.718 -3.049 -6.062 1.00 94.06 81 GLN A C 1
ATOM 654 O O . GLN A 1 81 ? -4.965 -3.247 -4.879 1.00 94.06 81 GLN A O 1
ATOM 659 N N . ARG A 1 82 ? -3.744 -2.209 -6.441 1.00 94.06 82 ARG A N 1
ATOM 660 C CA . ARG A 1 82 ? -2.948 -1.452 -5.459 1.00 94.06 82 ARG A CA 1
ATOM 661 C C . ARG A 1 82 ? -3.814 -0.513 -4.627 1.00 94.06 82 ARG A C 1
ATOM 663 O O . ARG A 1 82 ? -3.524 -0.293 -3.454 1.00 94.06 82 ARG A O 1
ATOM 670 N N . HIS A 1 83 ? -4.844 0.081 -5.223 1.00 93.62 83 HIS A N 1
ATOM 671 C CA . HIS A 1 83 ? -5.793 0.908 -4.495 1.00 93.62 83 HIS A CA 1
ATOM 672 C C . HIS A 1 83 ? -6.605 0.078 -3.497 1.00 93.62 83 HIS A C 1
ATOM 674 O O . HIS A 1 83 ? -6.668 0.463 -2.332 1.00 93.62 83 HIS A O 1
ATOM 680 N N . LEU A 1 84 ? -7.127 -1.077 -3.909 1.00 93.69 84 LEU A N 1
ATOM 681 C CA . LEU A 1 84 ? -7.832 -2.018 -3.038 1.00 93.69 84 LEU A CA 1
ATOM 682 C C . LEU A 1 84 ? -6.939 -2.512 -1.895 1.00 93.69 84 LEU A C 1
ATOM 684 O O . LEU A 1 84 ? -7.369 -2.514 -0.747 1.00 93.69 84 LEU A O 1
ATOM 688 N N . ASP A 1 85 ? -5.676 -2.834 -2.176 1.00 93.19 85 ASP A N 1
ATOM 689 C CA . ASP A 1 85 ? -4.703 -3.235 -1.156 1.00 93.19 85 ASP A CA 1
ATOM 690 C C . ASP A 1 85 ? -4.458 -2.114 -0.134 1.00 93.19 85 ASP A C 1
ATOM 692 O O . ASP A 1 85 ? -4.292 -2.379 1.057 1.00 93.19 85 ASP A O 1
ATOM 696 N N . ARG A 1 86 ? -4.442 -0.846 -0.575 1.00 93.69 86 ARG A N 1
ATOM 697 C CA . ARG A 1 86 ? -4.365 0.308 0.336 1.00 93.69 86 ARG A CA 1
ATOM 698 C C . ARG A 1 86 ? -5.632 0.435 1.175 1.00 93.69 86 ARG A C 1
ATOM 700 O O . ARG A 1 86 ? -5.518 0.638 2.378 1.00 93.69 86 ARG A O 1
ATOM 707 N N . LEU A 1 87 ? -6.811 0.295 0.567 1.00 91.38 87 LEU A N 1
ATOM 708 C CA . LEU A 1 87 ? -8.090 0.356 1.279 1.00 91.38 87 LEU A CA 1
ATOM 709 C C . LEU A 1 87 ? -8.224 -0.771 2.310 1.00 91.38 87 LEU A C 1
ATOM 711 O O . LEU A 1 87 ? -8.713 -0.529 3.405 1.00 91.38 87 LEU A O 1
ATOM 715 N N . ALA A 1 88 ? -7.723 -1.969 2.009 1.00 89.88 88 ALA A N 1
ATOM 716 C CA . ALA A 1 88 ? -7.746 -3.106 2.926 1.00 89.88 88 ALA A CA 1
ATOM 717 C C . ALA A 1 88 ? -6.887 -2.894 4.187 1.00 89.88 88 ALA A C 1
ATOM 719 O O . ALA A 1 88 ? -7.161 -3.498 5.222 1.00 89.88 88 ALA A O 1
ATOM 720 N N . LYS A 1 89 ? -5.858 -2.036 4.112 1.00 89.50 89 LYS A N 1
ATOM 721 C CA . LYS A 1 89 ? -5.034 -1.644 5.268 1.00 89.50 89 LYS A CA 1
ATOM 722 C C . LYS A 1 89 ? -5.682 -0.562 6.126 1.00 89.50 89 LYS A C 1
ATOM 724 O O . LYS A 1 89 ? -5.255 -0.367 7.261 1.00 89.50 89 LYS A O 1
ATOM 729 N N . LEU A 1 90 ? -6.658 0.170 5.589 1.00 88.75 90 LEU A N 1
ATOM 730 C CA . LEU A 1 90 ? -7.394 1.154 6.368 1.00 88.75 90 LEU A CA 1
ATOM 731 C C . LEU A 1 90 ? -8.308 0.452 7.371 1.00 88.75 90 LEU A C 1
ATOM 733 O O . LEU A 1 90 ? -8.690 -0.711 7.218 1.00 88.75 90 LEU A O 1
ATOM 737 N N . ASN A 1 91 ? -8.688 1.199 8.402 1.00 86.31 91 ASN A N 1
ATOM 738 C CA . ASN A 1 91 ? -9.741 0.756 9.296 1.00 86.31 91 ASN A CA 1
ATOM 739 C C . ASN A 1 91 ? -11.031 0.546 8.501 1.00 86.31 91 ASN A C 1
ATOM 741 O O . ASN A 1 91 ? -11.394 1.356 7.646 1.00 86.31 91 ASN A O 1
ATOM 745 N N . GLN A 1 92 ? -11.717 -0.557 8.792 1.00 84.75 92 GLN A N 1
ATOM 746 C CA . GLN A 1 92 ? -12.989 -0.865 8.155 1.00 84.75 92 GLN A CA 1
ATOM 747 C C . GLN A 1 92 ? -13.991 0.252 8.457 1.00 84.75 92 GLN A C 1
ATOM 749 O O . GLN A 1 92 ? -14.064 0.742 9.584 1.00 84.75 92 GLN A O 1
ATOM 754 N N . MET A 1 93 ? -14.810 0.617 7.469 1.00 86.06 93 MET A N 1
ATOM 755 C CA . MET A 1 93 ? -15.915 1.573 7.631 1.00 86.06 93 MET A CA 1
ATOM 756 C C . MET A 1 93 ? -17.118 0.929 8.343 1.00 86.06 93 MET A C 1
ATOM 758 O O . MET A 1 93 ? -18.262 1.065 7.918 1.00 86.06 93 MET A O 1
ATOM 762 N N . ARG A 1 94 ? -16.855 0.166 9.405 1.00 89.69 94 ARG A N 1
ATOM 763 C CA . ARG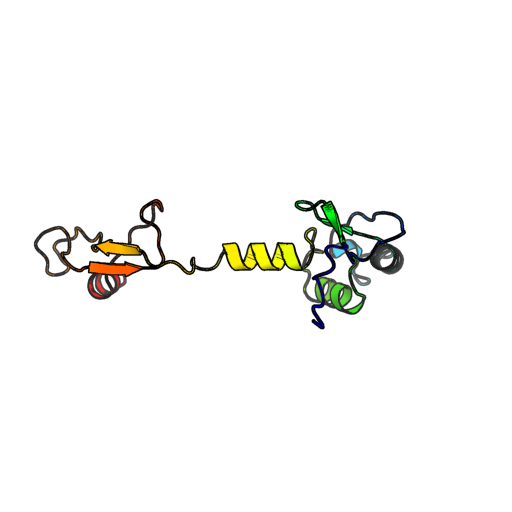 A 1 94 ? -17.857 -0.487 10.241 1.00 89.69 94 ARG A CA 1
ATOM 764 C C . ARG A 1 94 ? -17.491 -0.244 11.692 1.00 89.69 94 ARG A C 1
ATOM 766 O O . ARG A 1 94 ? -16.366 -0.519 12.096 1.00 89.69 94 ARG A O 1
ATOM 773 N N . LEU A 1 95 ? -18.453 0.266 12.447 1.00 92.88 95 LEU A N 1
ATOM 774 C CA . LEU A 1 95 ? -18.326 0.451 13.883 1.00 92.88 95 LEU A CA 1
ATOM 775 C C . LEU A 1 95 ? -18.898 -0.773 14.598 1.00 92.88 95 LEU A C 1
ATOM 777 O O . LEU A 1 95 ? -19.923 -1.329 14.199 1.00 92.88 95 LEU A O 1
ATOM 781 N N . TYR A 1 96 ? -18.195 -1.203 15.635 1.00 92.94 96 TYR A N 1
ATOM 782 C CA . TYR A 1 96 ? -18.565 -2.297 16.514 1.00 92.94 96 TYR A CA 1
ATOM 783 C C . TYR A 1 96 ? -18.729 -1.738 17.923 1.00 92.94 96 TYR A C 1
ATOM 785 O O . TYR A 1 96 ? -17.834 -1.059 18.431 1.00 92.94 96 TYR A O 1
ATOM 793 N N . HIS A 1 97 ? -19.857 -2.052 18.559 1.00 94.56 97 HIS A N 1
ATOM 794 C CA . HIS A 1 97 ? -20.065 -1.760 19.975 1.00 94.56 97 HIS A CA 1
ATOM 795 C C . HIS A 1 97 ? -19.163 -2.663 20.817 1.00 94.56 97 HIS A C 1
ATOM 797 O O . HIS A 1 97 ? -19.223 -3.889 20.679 1.00 94.56 97 HIS A O 1
ATOM 803 N N . ARG A 1 98 ? -18.306 -2.084 21.665 1.00 92.69 98 ARG A N 1
ATOM 804 C CA . ARG A 1 98 ? -17.401 -2.836 22.546 1.00 92.69 98 ARG A CA 1
ATOM 805 C C . ARG A 1 98 ? -17.320 -2.221 23.937 1.00 92.69 98 ARG A C 1
ATOM 807 O O . ARG A 1 98 ? -17.520 -1.029 24.131 1.00 92.69 98 ARG A O 1
ATOM 814 N N . GLN A 1 99 ? -16.946 -3.062 24.895 1.00 93.25 99 GLN A N 1
ATOM 815 C CA . GLN A 1 99 ? -16.568 -2.649 26.242 1.00 93.25 99 GLN A CA 1
ATOM 816 C C . GLN A 1 99 ? -15.044 -2.639 26.383 1.00 93.25 99 GLN A C 1
ATOM 818 O O . GLN A 1 99 ? -14.362 -3.505 25.822 1.00 93.25 99 GLN A O 1
ATOM 823 N N . CYS A 1 100 ? -14.527 -1.696 27.171 1.00 93.75 100 CYS A N 1
ATOM 824 C CA . CYS A 1 100 ? -13.116 -1.620 27.530 1.00 93.75 100 CYS A CA 1
ATOM 825 C C . CYS A 1 100 ? -12.589 -2.976 28.041 1.00 93.75 100 CYS A C 1
ATOM 827 O O . CYS A 1 100 ? -13.225 -3.666 28.845 1.00 93.75 100 CYS A O 1
ATOM 829 N N . MET A 1 101 ? -11.413 -3.367 27.553 1.00 92.19 101 MET A N 1
ATOM 830 C CA . MET A 1 101 ? -10.740 -4.614 27.937 1.00 92.19 101 MET A CA 1
ATOM 831 C C . MET A 1 101 ? -9.738 -4.443 29.082 1.00 92.19 101 MET A C 1
ATOM 833 O O . MET A 1 101 ? -8.953 -5.347 29.342 1.00 92.19 101 MET A O 1
ATOM 837 N N . CYS A 1 102 ? -9.721 -3.282 29.732 1.00 91.88 102 CYS A N 1
ATOM 838 C CA . CYS A 1 102 ? -8.822 -3.035 30.848 1.00 91.88 102 CYS A CA 1
ATOM 839 C C . CYS A 1 102 ? -9.266 -3.835 32.078 1.00 91.88 102 CYS A C 1
ATOM 841 O O . CYS A 1 102 ? -10.421 -3.718 32.498 1.00 91.88 102 CYS A O 1
ATOM 843 N N . GLU A 1 103 ? -8.338 -4.593 32.661 1.00 88.62 103 GLU A N 1
ATOM 844 C CA . GLU A 1 103 ? -8.532 -5.384 33.888 1.00 88.62 103 GLU A CA 1
ATOM 845 C C . GLU A 1 103 ? -7.731 -4.830 35.079 1.00 88.62 103 GLU A C 1
ATOM 847 O O . GLU A 1 103 ? -8.005 -5.199 36.219 1.00 88.62 103 GLU A O 1
ATOM 852 N N . GLU A 1 104 ? -6.813 -3.893 34.828 1.00 85.94 104 GLU A N 1
ATOM 853 C CA . GLU A 1 104 ? -5.938 -3.306 35.845 1.00 85.94 104 GLU A CA 1
ATOM 854 C C . GLU A 1 104 ? -6.703 -2.478 36.883 1.00 85.94 104 GLU A C 1
ATOM 856 O O . GLU A 1 104 ? -7.458 -1.561 36.548 1.00 85.94 104 GLU A O 1
ATOM 861 N N . SER A 1 105 ? -6.472 -2.756 38.167 1.00 81.69 105 SER A N 1
ATOM 862 C CA . SER A 1 105 ? -7.130 -2.047 39.273 1.00 81.69 105 SER A CA 1
ATOM 863 C C . SER A 1 105 ? -6.602 -0.627 39.504 1.00 81.69 105 SER A C 1
ATOM 865 O O . SER A 1 105 ? -7.295 0.209 40.089 1.00 81.69 105 SER A O 1
ATOM 867 N N . GLU A 1 106 ? -5.395 -0.323 39.022 1.00 81.62 106 GLU A N 1
ATOM 868 C CA . GLU A 1 106 ? -4.734 0.981 39.193 1.00 81.62 106 GLU A CA 1
ATOM 869 C C . GLU A 1 106 ? -5.396 2.093 38.361 1.00 81.62 106 GLU A C 1
ATOM 871 O O . GLU A 1 106 ? -5.264 3.286 38.641 1.00 81.62 106 GLU A O 1
ATOM 876 N N . HIS A 1 107 ? -6.222 1.721 37.381 1.00 83.62 107 HIS A N 1
ATOM 877 C CA . HIS A 1 107 ? -6.901 2.667 36.502 1.00 83.62 107 HIS A CA 1
ATOM 878 C C . HIS A 1 107 ? -8.196 3.258 37.079 1.00 83.62 107 HIS A C 1
ATOM 880 O O . HIS A 1 107 ? -8.869 4.034 36.394 1.00 83.62 107 HIS A O 1
ATOM 886 N N . GLY A 1 108 ? -8.499 3.016 38.358 1.00 82.94 108 GLY A N 1
ATOM 887 C CA . GLY A 1 108 ? -9.641 3.617 39.060 1.00 82.94 108 GLY A CA 1
ATOM 888 C C . GLY A 1 108 ? -10.943 2.826 38.917 1.00 82.94 108 GLY A C 1
ATOM 889 O O . GLY A 1 108 ? -12.027 3.379 39.093 1.00 82.94 108 GLY A O 1
ATOM 890 N N . HIS A 1 109 ? -10.846 1.536 38.597 1.00 83.75 109 HIS A N 1
ATOM 891 C CA . HIS A 1 109 ? -11.965 0.600 38.583 1.00 83.75 109 HIS A CA 1
ATOM 892 C C . HIS A 1 109 ? -11.556 -0.718 39.269 1.00 83.75 109 HIS A C 1
ATOM 894 O O . HIS A 1 109 ? -10.440 -1.183 39.074 1.00 83.75 109 HIS A O 1
ATOM 900 N N . PRO A 1 110 ? -12.437 -1.357 40.062 1.00 80.81 110 PRO A N 1
ATOM 901 C CA . PRO A 1 110 ? -12.083 -2.507 40.909 1.00 80.81 110 PRO A CA 1
ATOM 902 C C . PRO A 1 110 ? -11.945 -3.849 40.155 1.00 80.81 110 PRO A C 1
ATOM 904 O O . PRO A 1 110 ? -11.944 -4.906 40.775 1.00 80.81 110 PRO A O 1
ATOM 907 N N . GLY A 1 111 ? -11.908 -3.830 38.824 1.00 85.81 111 GLY A N 1
ATOM 908 C CA . GLY A 1 111 ? -11.924 -5.010 37.958 1.00 85.81 111 GLY A CA 1
ATOM 909 C C . GLY A 1 111 ? -12.049 -4.579 36.502 1.00 85.81 111 GLY A C 1
ATOM 910 O O . GLY A 1 111 ? -11.500 -3.547 36.136 1.00 85.81 111 GLY A O 1
ATOM 911 N N . ARG A 1 112 ? -12.821 -5.291 35.673 1.00 88.88 112 ARG A N 1
ATOM 912 C CA . ARG A 1 112 ? -13.008 -4.887 34.271 1.00 88.88 112 ARG A CA 1
ATOM 913 C C . ARG A 1 112 ? -13.676 -3.513 34.151 1.00 88.88 112 ARG A C 1
ATOM 915 O O . ARG A 1 112 ? -14.726 -3.262 34.751 1.00 88.88 112 ARG A O 1
ATOM 922 N N . CYS A 1 113 ? -13.082 -2.634 33.349 1.00 92.44 113 CYS A N 1
ATOM 923 C CA . CYS A 1 113 ? -13.615 -1.299 33.099 1.00 92.44 113 CYS A CA 1
ATOM 924 C C . CYS A 1 113 ? -15.006 -1.373 32.444 1.00 92.44 113 CYS A C 1
ATOM 926 O O . CYS A 1 113 ? -15.189 -2.009 31.408 1.00 92.44 113 CYS A O 1
ATOM 928 N N . LYS A 1 114 ? -15.993 -0.691 33.041 1.00 91.25 114 LYS A N 1
ATOM 929 C CA . LYS A 1 114 ? -17.394 -0.712 32.582 1.00 91.25 114 LYS A CA 1
ATOM 930 C C . LYS A 1 114 ? -17.678 0.197 31.384 1.00 91.25 114 LYS A C 1
ATOM 932 O O . LYS A 1 114 ? -18.806 0.208 30.911 1.00 91.25 114 LYS A O 1
ATOM 937 N N . ASN A 1 115 ? -16.695 0.971 30.924 1.00 92.69 115 ASN A N 1
ATOM 938 C CA . ASN A 1 115 ? -16.900 1.931 29.845 1.00 92.69 115 ASN A CA 1
ATOM 939 C C . ASN A 1 115 ? -17.147 1.219 28.505 1.00 92.69 115 ASN A C 1
ATOM 941 O O . ASN A 1 115 ? -16.414 0.290 28.151 1.00 92.69 115 ASN A O 1
ATOM 945 N N . GLU A 1 116 ? -18.143 1.688 27.762 1.00 94.25 116 GLU A N 1
ATOM 946 C CA . GLU A 1 116 ? -18.544 1.166 26.455 1.00 94.25 116 GLU A CA 1
ATOM 947 C C . GLU A 1 116 ? -18.353 2.242 25.387 1.00 94.25 116 GLU A C 1
ATOM 949 O O . GLU A 1 116 ? -18.534 3.430 25.650 1.00 94.25 116 GLU A O 1
ATOM 954 N N . PHE A 1 117 ? -17.943 1.834 24.191 1.00 94.19 117 PHE A N 1
ATOM 955 C CA . PHE A 1 117 ? -17.664 2.742 23.085 1.00 94.19 117 PHE A CA 1
ATOM 956 C C . PHE A 1 117 ? -17.780 2.028 21.737 1.00 94.19 117 PHE A C 1
ATOM 958 O O . PHE A 1 117 ? -17.709 0.800 21.633 1.00 94.19 117 PHE A O 1
ATOM 965 N N . GLU A 1 118 ? -17.923 2.824 20.683 1.00 93.56 118 GLU A N 1
ATOM 966 C CA . GLU A 1 118 ? -17.898 2.343 19.308 1.00 93.56 118 GLU A CA 1
ATOM 967 C C . GLU A 1 118 ? -16.470 2.366 18.766 1.00 93.56 118 GLU A C 1
ATOM 969 O O . GLU A 1 118 ? -15.733 3.339 18.930 1.00 93.56 118 GLU A O 1
ATOM 974 N N . THR A 1 119 ? -16.060 1.282 18.114 1.00 92.25 119 THR A N 1
ATOM 975 C CA . THR A 1 119 ? -14.715 1.173 17.552 1.00 92.25 119 THR A CA 1
ATOM 976 C C . THR A 1 119 ? -14.710 0.480 16.197 1.00 92.25 119 THR A C 1
ATOM 978 O O . THR A 1 119 ? -15.569 -0.346 15.903 1.00 92.25 119 THR A O 1
ATOM 981 N N . THR A 1 120 ? -13.727 0.789 15.355 1.00 92.00 120 THR A N 1
ATOM 982 C CA . THR A 1 120 ? -13.523 0.125 14.056 1.00 92.00 120 THR A CA 1
ATOM 983 C C . THR A 1 120 ? -12.863 -1.253 14.185 1.00 92.00 120 THR A C 1
ATOM 985 O O . THR A 1 120 ? -12.796 -2.009 13.213 1.00 92.00 120 THR A O 1
ATOM 988 N N . TYR A 1 121 ? -12.379 -1.607 15.379 1.00 90.56 121 TYR A N 1
ATOM 989 C CA . TYR A 1 121 ? -11.724 -2.884 15.650 1.00 90.56 121 TYR A CA 1
ATOM 990 C C . TYR A 1 121 ? -12.750 -4.000 15.890 1.00 90.56 121 TYR A C 1
ATOM 992 O O . TYR A 1 121 ? -13.421 -4.040 16.926 1.00 90.56 121 TYR A O 1
ATOM 1000 N N . SER A 1 122 ? -12.835 -4.940 14.941 1.00 89.06 122 SER A N 1
ATOM 1001 C CA . SER A 1 122 ? -13.746 -6.094 15.010 1.00 89.06 122 SER A CA 1
ATOM 1002 C C . SER A 1 122 ? -13.533 -6.945 16.276 1.00 89.06 122 SER A C 1
ATOM 1004 O O . SER A 1 122 ? -12.381 -7.166 16.665 1.00 89.06 122 SER A O 1
ATOM 1006 N N . PRO A 1 123 ? -14.611 -7.479 16.894 1.00 89.12 123 PRO A N 1
ATOM 1007 C CA . PRO A 1 123 ? -14.560 -8.470 17.972 1.00 89.12 123 PRO A CA 1
ATOM 1008 C C . PRO A 1 123 ? -13.633 -9.658 17.732 1.00 89.12 123 PRO A C 1
ATOM 1010 O O . PRO A 1 123 ? -13.054 -10.162 18.688 1.00 89.12 123 PRO A O 1
ATOM 1013 N N . GLU A 1 124 ? -13.476 -10.059 16.472 1.00 88.88 124 GLU A N 1
ATOM 1014 C CA . GLU A 1 124 ? -12.670 -11.208 16.046 1.00 88.88 124 GLU A CA 1
ATOM 1015 C C . GLU A 1 124 ? -11.162 -10.922 16.017 1.00 88.88 124 GLU A C 1
ATOM 1017 O O . GLU A 1 124 ? -10.364 -11.851 15.907 1.00 88.88 124 GLU A O 1
ATOM 1022 N N . ARG A 1 125 ? -10.747 -9.650 16.097 1.00 88.38 125 ARG A N 1
ATOM 1023 C CA . ARG A 1 125 ? -9.323 -9.306 16.128 1.00 88.38 125 ARG A CA 1
ATOM 1024 C C . ARG A 1 125 ? -8.720 -9.561 17.515 1.00 88.38 125 ARG A C 1
ATOM 1026 O O . ARG A 1 125 ? -9.384 -9.294 18.517 1.00 88.38 125 ARG A O 1
ATOM 1033 N N . PRO A 1 126 ? -7.455 -10.017 17.587 1.00 90.50 126 PRO A N 1
ATOM 1034 C CA . PRO A 1 126 ? -6.794 -10.344 18.850 1.00 90.50 126 PRO A CA 1
ATOM 1035 C C . PRO A 1 126 ? -6.310 -9.115 19.640 1.00 90.50 126 PRO A C 1
ATOM 1037 O O . PRO A 1 126 ? -5.844 -9.269 20.767 1.00 90.50 126 PRO A O 1
ATOM 1040 N N . GLU A 1 127 ? -6.372 -7.906 19.073 1.00 89.69 127 GLU A N 1
ATOM 1041 C CA . GLU A 1 127 ? -5.873 -6.698 19.738 1.00 89.69 127 GLU A CA 1
ATOM 1042 C C . GLU A 1 127 ? -6.740 -6.300 20.949 1.00 89.69 127 GLU A C 1
ATOM 1044 O O . GLU A 1 127 ? -7.972 -6.270 20.872 1.00 89.69 127 GLU A O 1
ATOM 1049 N N . LYS A 1 128 ? -6.096 -5.935 22.070 1.00 90.75 128 LYS A N 1
ATOM 1050 C CA . LYS A 1 128 ? -6.788 -5.371 23.238 1.00 90.75 128 LYS A CA 1
ATOM 1051 C C . LYS A 1 128 ? -7.199 -3.928 22.954 1.00 90.75 128 LYS A C 1
ATOM 1053 O O . LYS A 1 128 ? -6.368 -3.113 22.563 1.00 90.75 128 LYS A O 1
ATOM 1058 N N . VAL A 1 129 ? -8.469 -3.601 23.196 1.00 92.25 129 VAL A N 1
ATOM 1059 C CA . VAL A 1 129 ? -9.003 -2.248 22.982 1.00 92.25 129 VAL A CA 1
ATOM 1060 C C . VAL A 1 129 ? -9.372 -1.618 24.320 1.00 92.25 129 VAL A C 1
ATOM 1062 O O . VAL A 1 129 ? -10.253 -2.101 25.040 1.00 92.25 129 VAL A O 1
ATOM 1065 N N . TYR A 1 130 ? -8.688 -0.529 24.653 1.00 93.19 130 TYR A N 1
ATOM 1066 C CA . TYR A 1 130 ? -8.921 0.250 25.864 1.00 93.19 130 TYR A CA 1
ATOM 1067 C C . TYR A 1 130 ? -9.742 1.501 25.562 1.00 93.19 130 TYR A C 1
ATOM 1069 O O . TYR A 1 130 ? -9.727 2.019 24.446 1.00 93.19 130 TYR A O 1
ATOM 1077 N N . CYS A 1 131 ? -10.476 1.984 26.565 1.00 92.56 131 CYS A N 1
ATOM 1078 C CA . CYS A 1 131 ? -11.055 3.319 26.497 1.00 92.56 131 CYS A CA 1
ATOM 1079 C C . CYS A 1 131 ? -9.951 4.373 26.648 1.00 92.56 131 CYS A C 1
ATOM 1081 O O . CYS A 1 131 ? -8.876 4.078 27.171 1.00 92.56 131 CYS A O 1
ATOM 1083 N N . GLU A 1 132 ? -10.240 5.608 26.238 1.00 91.44 132 GLU A N 1
ATOM 1084 C CA . GLU A 1 132 ? -9.280 6.717 26.273 1.00 91.44 132 GLU A CA 1
ATOM 1085 C C . GLU A 1 132 ? -8.585 6.860 27.638 1.00 91.44 132 GLU A C 1
ATOM 1087 O O . GLU A 1 132 ? -7.361 6.914 27.702 1.00 91.44 132 GLU A O 1
ATOM 1092 N N . GLY A 1 133 ? -9.349 6.824 28.736 1.00 91.44 133 GLY A N 1
ATOM 1093 C CA . GLY A 1 133 ? -8.801 6.996 30.084 1.00 91.44 133 GLY A CA 1
ATOM 1094 C C . GLY A 1 133 ? -7.900 5.851 30.562 1.00 91.44 133 GLY A C 1
ATOM 1095 O O . GLY A 1 133 ? -6.918 6.108 31.249 1.00 91.44 133 GLY A O 1
ATOM 1096 N N . CYS A 1 134 ? -8.201 4.597 30.206 1.00 92.44 134 CYS A N 1
ATOM 1097 C CA . CYS A 1 134 ? -7.330 3.460 30.535 1.00 92.44 134 CYS A CA 1
ATOM 1098 C C . CYS A 1 134 ? -6.083 3.455 29.642 1.00 92.44 134 CYS A C 1
ATOM 1100 O O . CYS A 1 134 ? -4.986 3.215 30.127 1.00 92.44 134 CYS A O 1
ATOM 1102 N N . TYR A 1 135 ? -6.237 3.781 28.354 1.00 92.50 135 TYR A N 1
ATOM 1103 C CA . TYR A 1 135 ? -5.116 3.869 27.418 1.00 92.50 135 TYR A CA 1
ATOM 1104 C C . TYR A 1 135 ? -4.102 4.943 27.831 1.00 92.50 135 TYR A C 1
ATOM 1106 O O . TYR A 1 135 ? -2.903 4.695 27.803 1.00 92.50 135 TYR A O 1
ATOM 1114 N N . GLN A 1 136 ? -4.569 6.120 28.260 1.00 91.81 136 GLN A N 1
ATOM 1115 C CA . GLN A 1 136 ? -3.687 7.189 28.736 1.00 91.81 136 GLN A CA 1
ATOM 1116 C C . GLN A 1 136 ? -2.865 6.774 29.960 1.00 91.81 136 GLN A C 1
ATOM 1118 O O . GLN A 1 136 ? -1.720 7.186 30.069 1.00 91.81 136 GLN A O 1
ATOM 1123 N N . LYS A 1 137 ? -3.428 5.962 30.860 1.00 90.50 137 LYS A N 1
ATOM 1124 C CA . LYS A 1 137 ? -2.726 5.494 32.062 1.00 90.50 137 LYS A CA 1
ATOM 1125 C C . LYS A 1 137 ? -1.717 4.380 31.783 1.00 90.50 137 LYS A C 1
ATOM 1127 O O . LYS A 1 137 ? -0.722 4.313 32.476 1.00 90.50 137 LYS A O 1
ATOM 1132 N N . GLU A 1 138 ? -1.953 3.554 30.767 1.00 88.62 138 GLU A N 1
ATOM 1133 C CA . GLU A 1 138 ? -1.008 2.511 30.321 1.00 88.62 138 GLU A CA 1
ATOM 1134 C C . GLU A 1 138 ? 0.204 3.078 29.573 1.00 88.62 138 GLU A C 1
ATOM 1136 O O . GLU A 1 138 ? 1.263 2.462 29.521 1.00 88.62 138 GLU A O 1
ATOM 1141 N N . MET A 1 139 ? 0.029 4.234 28.930 1.00 83.25 139 MET A N 1
ATOM 1142 C CA . MET A 1 139 ? 1.052 4.862 28.088 1.00 83.25 139 MET A CA 1
ATOM 1143 C C . MET A 1 139 ? 1.945 5.861 28.842 1.00 83.25 139 MET A C 1
ATOM 1145 O O . MET A 1 139 ? 2.889 6.377 28.240 1.00 83.25 139 MET A O 1
ATOM 1149 N N . ILE A 1 140 ? 1.626 6.173 30.103 1.00 65.38 140 ILE A N 1
ATOM 1150 C CA . ILE A 1 140 ? 2.373 7.082 30.993 1.00 65.38 140 ILE A CA 1
ATOM 1151 C C . ILE A 1 140 ? 3.081 6.245 32.052 1.00 65.38 140 ILE A C 1
ATOM 1153 O O . ILE A 1 140 ? 4.299 6.466 32.234 1.00 65.38 140 ILE A O 1
#

pLDDT: mean 87.8, std 9.3, range [50.28, 95.81]

Foldseek 3Di:
DPDDDDDPDPPDDDDDDAADDFDQLQCLAVVRHVCNVVNLVCLQRHWAAAPPPRDIDHDDNVRNVVCNVVSHGDDNHDPVVVVVVVVVPDQDPDWDKDAAQDQDVVLPDNGGHRDIDIDSDDPPDPDHDHDPSVVVVVVD